Protein AF-A0A8T6UJ72-F1 (afdb_monomer_lite)

Foldseek 3Di:
DPLVQQVVQKDKPPWDFPDWDADDVRPDIDTDIDDDAQDKIKIKGAQSDADPVRHTDPGIDMDIDHHHHPPPPPPCPPDDVVVVVVVVVVVVVVCVVVVVPD

Radius of gyration: 29.43 Å; chains: 1; bounding box: 62×23×80 Å

Secondary structure (DSSP, 8-state):
--HHHHHHHEEEETSEEEEEEEETTTTEEEEEEE--TT-EEEEEE-TT-B-TT-PBPSS-EEEEEEPPP--------TTSHHHHHHHHHHHHHHHHHHTT--

Structure (mmCIF, N/CA/C/O backbone):
data_AF-A0A8T6UJ72-F1
#
_entry.id   AF-A0A8T6UJ72-F1
#
loop_
_atom_site.group_PDB
_atom_site.id
_atom_site.type_symbol
_atom_site.label_atom_id
_atom_site.label_alt_id
_atom_site.label_comp_id
_atom_site.label_asym_id
_atom_site.label_entity_id
_atom_site.label_seq_id
_atom_site.pdbx_PDB_ins_code
_atom_site.Cartn_x
_atom_site.Cartn_y
_atom_site.Cartn_z
_atom_site.occupancy
_atom_site.B_iso_or_equiv
_atom_site.auth_seq_id
_atom_site.auth_comp_id
_atom_site.auth_asym_id
_atom_site.auth_atom_id
_atom_site.pdbx_PDB_model_num
ATOM 1 N N . MET A 1 1 ? 4.587 1.978 -13.192 1.00 93.94 1 MET A N 1
ATOM 2 C CA . MET A 1 1 ? 5.633 1.467 -12.280 1.00 93.94 1 MET A CA 1
ATOM 3 C C . MET A 1 1 ? 5.920 0.001 -12.568 1.00 93.94 1 MET A C 1
ATOM 5 O O . MET A 1 1 ? 5.122 -0.606 -13.280 1.00 93.94 1 MET A O 1
ATOM 9 N N . ASP A 1 2 ? 7.031 -0.555 -12.073 1.00 97.31 2 ASP A N 1
ATOM 10 C CA . ASP A 1 2 ? 7.109 -2.007 -11.873 1.00 97.31 2 ASP A CA 1
ATOM 11 C C . ASP A 1 2 ? 6.275 -2.320 -10.628 1.00 97.31 2 ASP A C 1
ATOM 13 O O . ASP A 1 2 ? 6.619 -1.969 -9.502 1.00 97.31 2 ASP A O 1
ATOM 17 N N . THR A 1 3 ? 5.099 -2.893 -10.849 1.00 97.56 3 THR A N 1
ATOM 18 C CA . THR A 1 3 ? 4.120 -3.088 -9.783 1.00 97.56 3 THR A CA 1
ATOM 19 C C . THR A 1 3 ? 4.579 -4.129 -8.771 1.00 97.56 3 THR A C 1
ATOM 21 O O . THR A 1 3 ? 4.312 -3.982 -7.582 1.00 97.56 3 THR A O 1
ATOM 24 N N . ALA A 1 4 ? 5.289 -5.165 -9.224 1.00 97.62 4 ALA A N 1
ATOM 25 C CA . ALA A 1 4 ? 5.761 -6.234 -8.356 1.00 97.62 4 ALA A CA 1
ATOM 26 C C . ALA A 1 4 ? 6.892 -5.75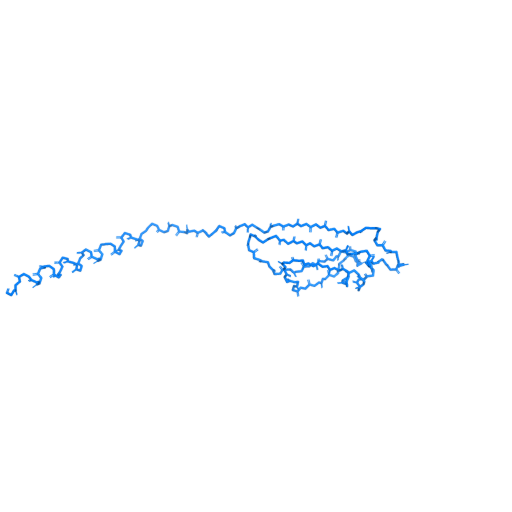0 -7.442 1.00 97.62 4 ALA A C 1
ATOM 28 O O . ALA A 1 4 ? 6.893 -6.088 -6.257 1.00 97.62 4 ALA A O 1
ATOM 29 N N . SER A 1 5 ? 7.815 -4.928 -7.958 1.00 98.06 5 SER A N 1
ATOM 30 C CA . SER A 1 5 ? 8.895 -4.379 -7.128 1.00 98.06 5 SER A CA 1
ATOM 31 C C . SER A 1 5 ? 8.354 -3.433 -6.055 1.00 98.06 5 SER A C 1
ATOM 33 O O . SER A 1 5 ? 8.713 -3.560 -4.884 1.00 98.06 5 SER A O 1
ATOM 35 N N . VAL A 1 6 ? 7.409 -2.554 -6.413 1.00 98.00 6 VAL A N 1
ATOM 36 C CA . VAL A 1 6 ? 6.761 -1.649 -5.454 1.00 98.00 6 VAL A CA 1
ATOM 37 C C . VAL A 1 6 ? 6.005 -2.435 -4.382 1.00 98.00 6 VAL A C 1
ATOM 39 O O . VAL A 1 6 ? 6.103 -2.115 -3.202 1.00 98.00 6 VAL A O 1
ATOM 42 N N . GLU A 1 7 ? 5.266 -3.481 -4.757 1.00 97.56 7 GLU A N 1
ATOM 43 C CA . GLU A 1 7 ? 4.520 -4.289 -3.788 1.00 97.56 7 GLU A CA 1
ATOM 44 C C . GLU A 1 7 ? 5.405 -5.097 -2.839 1.00 97.56 7 GLU A C 1
ATOM 46 O O . GLU A 1 7 ? 4.979 -5.340 -1.706 1.00 97.56 7 GLU A O 1
ATOM 51 N N . ALA A 1 8 ? 6.590 -5.514 -3.294 1.00 97.88 8 ALA A N 1
ATOM 52 C CA . ALA A 1 8 ? 7.589 -6.195 -2.475 1.00 97.88 8 ALA A CA 1
ATOM 53 C C . ALA A 1 8 ? 8.317 -5.231 -1.523 1.00 97.88 8 ALA A C 1
ATOM 55 O O . ALA A 1 8 ? 8.663 -5.622 -0.412 1.00 97.88 8 ALA A O 1
ATOM 56 N N . ALA A 1 9 ? 8.517 -3.979 -1.943 1.00 97.88 9 ALA A N 1
ATOM 57 C CA . ALA A 1 9 ? 9.125 -2.920 -1.137 1.00 97.88 9 ALA A CA 1
ATOM 58 C C . ALA A 1 9 ? 8.131 -2.203 -0.199 1.00 97.88 9 ALA A C 1
ATOM 60 O O . ALA A 1 9 ? 8.545 -1.361 0.599 1.00 97.88 9 ALA A O 1
ATOM 61 N N . LEU A 1 10 ? 6.830 -2.499 -0.306 1.00 98.00 10 LEU A N 1
ATOM 62 C CA . LEU A 1 10 ? 5.777 -1.906 0.515 1.00 98.00 10 LEU A CA 1
ATOM 63 C C . LEU A 1 10 ? 5.689 -2.590 1.884 1.00 98.00 10 LEU A C 1
ATOM 65 O O . LEU A 1 10 ? 5.392 -3.783 1.978 1.00 98.00 10 LEU A O 1
ATOM 69 N N . VAL A 1 11 ? 5.807 -1.790 2.938 1.00 97.56 11 VAL A N 1
ATOM 70 C CA . VAL A 1 11 ? 5.562 -2.182 4.327 1.00 97.56 11 VAL A CA 1
ATOM 71 C C . VAL A 1 11 ? 4.415 -1.342 4.884 1.00 97.56 11 VAL A C 1
ATOM 73 O O . VAL A 1 11 ? 4.384 -0.123 4.725 1.00 97.56 11 VAL A O 1
ATOM 76 N N . VAL A 1 12 ? 3.458 -2.006 5.530 1.00 97.31 12 VAL A N 1
ATOM 77 C CA . VAL A 1 12 ? 2.388 -1.359 6.296 1.00 97.31 12 VAL A CA 1
ATOM 78 C C . VAL A 1 12 ? 2.481 -1.885 7.720 1.00 97.31 12 VAL A C 1
ATOM 80 O O . VAL A 1 12 ? 2.267 -3.074 7.953 1.00 97.31 12 VAL A O 1
ATOM 83 N N . GLU A 1 13 ? 2.855 -1.014 8.649 1.00 96.06 13 GLU A N 1
ATOM 84 C CA . GLU A 1 13 ? 3.009 -1.353 10.063 1.00 96.06 13 GLU A CA 1
ATOM 85 C C . GLU A 1 13 ? 1.684 -1.190 10.803 1.00 96.06 13 GLU A C 1
ATOM 87 O O . GLU A 1 13 ? 0.860 -0.344 10.449 1.00 96.06 13 GLU A O 1
ATOM 92 N N . ASP A 1 14 ? 1.497 -2.011 11.838 1.00 92.56 14 ASP A N 1
ATOM 93 C CA . ASP A 1 14 ? 0.333 -1.971 12.722 1.00 92.56 14 ASP A CA 1
ATOM 94 C C . ASP A 1 14 ? -1.014 -2.034 11.986 1.00 92.56 14 ASP A C 1
ATOM 96 O O . ASP A 1 14 ? -2.000 -1.504 12.474 1.00 92.56 14 ASP A O 1
ATOM 100 N N . ALA A 1 15 ? -1.101 -2.687 10.824 1.00 93.56 15 ALA A N 1
ATOM 101 C CA . ALA A 1 15 ? -2.368 -2.939 10.141 1.00 93.56 15 ALA A CA 1
ATOM 102 C C . ALA A 1 15 ? -2.294 -4.172 9.231 1.00 93.56 15 ALA A C 1
ATOM 104 O O . ALA A 1 15 ? -1.213 -4.641 8.875 1.00 93.56 15 ALA A O 1
ATOM 105 N N . THR A 1 16 ? -3.454 -4.699 8.829 1.00 93.44 16 THR A N 1
ATOM 106 C CA . THR A 1 16 ? -3.532 -5.800 7.853 1.00 93.44 16 THR A CA 1
ATOM 107 C C . THR A 1 16 ? -4.003 -5.271 6.505 1.00 93.44 16 THR A C 1
ATOM 109 O O . THR A 1 16 ? -5.059 -4.650 6.403 1.00 93.44 16 THR A O 1
ATOM 112 N N . VAL A 1 17 ? -3.231 -5.528 5.446 1.00 96.56 17 VAL A N 1
ATOM 113 C CA . VAL A 1 17 ? -3.620 -5.172 4.074 1.00 96.56 17 VAL A CA 1
ATOM 114 C C . VAL A 1 17 ? -4.533 -6.261 3.513 1.00 96.56 17 VAL A C 1
ATOM 116 O O . VAL A 1 17 ? -4.071 -7.345 3.165 1.00 96.56 17 VAL A O 1
ATOM 119 N N . ALA A 1 18 ? -5.824 -5.959 3.394 1.00 96.25 18 ALA A N 1
ATOM 120 C CA . ALA A 1 18 ? -6.831 -6.862 2.846 1.00 96.25 18 ALA A C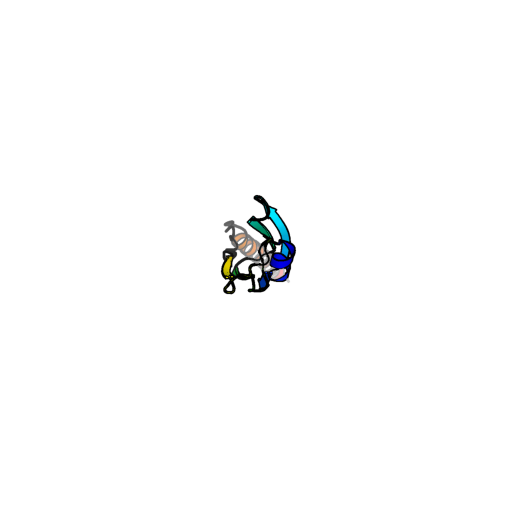A 1
ATOM 121 C C . ALA A 1 18 ? -6.720 -7.012 1.319 1.00 96.25 18 ALA A C 1
ATOM 123 O O . ALA A 1 18 ? -6.943 -8.094 0.778 1.00 96.25 18 ALA A O 1
ATOM 124 N N . SER A 1 19 ? -6.379 -5.935 0.599 1.00 96.88 19 SER A N 1
ATOM 125 C CA . SER A 1 19 ? -6.140 -6.007 -0.848 1.00 96.88 19 SER A CA 1
ATOM 126 C C . SER A 1 19 ? -5.246 -4.883 -1.374 1.00 96.88 19 SER A C 1
ATOM 128 O O . SER A 1 19 ? -5.144 -3.811 -0.775 1.00 96.88 19 SER A O 1
ATOM 130 N N . LYS A 1 20 ? -4.620 -5.145 -2.527 1.00 97.31 20 LYS A N 1
ATOM 131 C CA . LYS A 1 20 ? -3.793 -4.213 -3.301 1.00 97.31 20 LYS A CA 1
ATOM 132 C C . LYS A 1 20 ? -4.378 -4.104 -4.710 1.00 97.31 20 LYS A C 1
ATOM 134 O O . LYS A 1 20 ? -4.750 -5.115 -5.305 1.00 97.31 20 LYS A O 1
ATOM 139 N N . THR A 1 21 ? -4.524 -2.896 -5.248 1.00 97.81 21 THR A N 1
ATOM 140 C CA . THR A 1 21 ? -5.065 -2.694 -6.602 1.00 97.81 21 THR A CA 1
ATOM 141 C C . THR A 1 21 ? -4.370 -1.542 -7.305 1.00 97.81 21 THR A C 1
ATOM 143 O O . THR A 1 21 ? -4.430 -0.400 -6.850 1.00 97.81 21 THR A O 1
ATOM 146 N N . TRP A 1 22 ? -3.783 -1.830 -8.462 1.00 96.94 22 TRP A N 1
ATOM 147 C CA . TRP A 1 22 ? -3.200 -0.821 -9.338 1.00 96.94 22 TRP A CA 1
ATOM 148 C C . TRP A 1 22 ? -4.254 -0.137 -10.206 1.00 96.94 22 TRP A C 1
ATOM 150 O O . TRP A 1 22 ? -5.217 -0.755 -10.664 1.00 96.94 22 TRP A O 1
ATOM 160 N N . ARG A 1 23 ? -4.087 1.172 -10.403 1.00 96.06 23 ARG A N 1
ATOM 161 C CA . ARG A 1 23 ? -4.971 2.046 -11.182 1.00 96.06 23 ARG A CA 1
ATOM 162 C C . ARG A 1 23 ? -4.141 3.042 -11.989 1.00 96.06 23 ARG A C 1
ATOM 164 O O . ARG A 1 23 ? -2.964 3.256 -11.696 1.00 96.06 23 ARG A O 1
ATOM 171 N N . LEU A 1 24 ? -4.796 3.681 -12.963 1.00 93.94 24 LEU A N 1
ATOM 172 C CA . LEU A 1 24 ? -4.215 4.736 -13.801 1.00 93.94 24 LEU A CA 1
ATOM 173 C C . LEU A 1 24 ? -2.886 4.289 -14.431 1.00 93.94 24 LEU A C 1
ATOM 175 O O . LEU A 1 24 ? -1.845 4.884 -14.176 1.00 93.94 24 LEU A O 1
ATOM 179 N N . ASP A 1 25 ? -2.920 3.199 -15.198 1.00 94.69 25 ASP A N 1
ATOM 180 C CA . ASP A 1 25 ? -1.750 2.658 -15.906 1.00 94.69 25 ASP A CA 1
ATOM 181 C C . ASP A 1 25 ? -0.545 2.374 -14.988 1.00 94.69 25 ASP A C 1
ATOM 183 O O . ASP A 1 25 ? 0.600 2.729 -15.277 1.00 94.69 25 ASP A O 1
ATOM 187 N N . ASP A 1 26 ? -0.811 1.711 -13.860 1.00 95.25 26 ASP A N 1
ATOM 188 C CA . ASP A 1 26 ? 0.191 1.306 -12.867 1.00 95.25 26 ASP A CA 1
ATOM 189 C C . ASP A 1 26 ? 0.934 2.484 -12.217 1.00 95.25 26 ASP A C 1
ATOM 191 O O . ASP A 1 26 ? 2.126 2.387 -11.901 1.00 95.25 26 ASP A O 1
ATOM 195 N N . THR A 1 27 ? 0.258 3.623 -12.056 1.00 94.62 27 THR A N 1
ATOM 196 C CA . THR A 1 27 ? 0.821 4.808 -11.383 1.00 94.62 27 THR A CA 1
ATOM 197 C C . THR A 1 27 ? 0.231 5.047 -9.999 1.00 94.62 27 THR A C 1
ATOM 199 O O . THR A 1 27 ? 0.856 5.725 -9.188 1.00 94.62 27 THR A O 1
ATOM 202 N N . VAL A 1 28 ? -0.931 4.460 -9.696 1.00 96.06 28 VAL A N 1
ATOM 203 C CA . VAL A 1 28 ? -1.582 4.574 -8.387 1.00 96.06 28 VAL A CA 1
ATOM 204 C C . VAL A 1 28 ? -1.825 3.193 -7.798 1.00 96.06 28 VAL A C 1
ATOM 206 O O . VAL A 1 28 ? -2.551 2.388 -8.381 1.00 96.06 28 VAL A O 1
ATOM 209 N N . LEU A 1 29 ? -1.266 2.948 -6.614 1.00 96.44 29 LEU A N 1
ATOM 210 C CA . LEU A 1 29 ? -1.545 1.771 -5.799 1.00 96.44 29 LEU A CA 1
ATOM 211 C C . LEU A 1 29 ? -2.602 2.116 -4.744 1.00 96.44 29 LEU A C 1
ATOM 213 O O . LEU A 1 29 ? -2.358 2.914 -3.843 1.00 96.44 29 LEU A O 1
ATOM 217 N N . ALA A 1 30 ? -3.785 1.517 -4.861 1.00 96.69 30 ALA A N 1
ATOM 218 C CA . ALA A 1 30 ? -4.840 1.602 -3.860 1.00 96.69 30 ALA A CA 1
ATOM 219 C C . ALA A 1 30 ? -4.751 0.408 -2.898 1.00 96.69 30 ALA A C 1
ATOM 221 O O . ALA A 1 30 ? -4.688 -0.741 -3.340 1.00 96.69 30 ALA A O 1
ATOM 222 N N . LEU A 1 31 ? -4.780 0.685 -1.593 1.00 96.56 31 LEU A N 1
ATOM 223 C CA . LEU A 1 31 ? -4.749 -0.318 -0.529 1.00 96.56 31 LEU A CA 1
ATOM 224 C C . LEU A 1 31 ? -6.111 -0.369 0.169 1.00 96.56 31 LEU A C 1
ATOM 226 O O . LEU A 1 31 ? -6.657 0.673 0.531 1.00 96.56 31 LEU A O 1
ATOM 230 N N . ALA A 1 32 ? -6.640 -1.572 0.379 1.00 95.81 32 ALA A N 1
ATOM 231 C CA . ALA A 1 32 ? -7.686 -1.801 1.371 1.00 95.81 32 ALA A CA 1
ATOM 232 C C . ALA A 1 32 ? -7.012 -2.319 2.641 1.00 95.81 32 ALA A C 1
ATOM 234 O O . ALA A 1 32 ? -6.304 -3.325 2.585 1.00 95.81 32 ALA A O 1
ATOM 235 N N . ILE A 1 33 ? -7.200 -1.614 3.751 1.00 94.56 33 ILE A N 1
ATOM 236 C CA . ILE A 1 33 ? -6.528 -1.887 5.020 1.00 94.56 33 ILE A CA 1
ATOM 237 C C . ILE A 1 33 ? -7.601 -2.053 6.091 1.00 94.56 33 ILE A C 1
ATOM 239 O O . ILE A 1 33 ? -8.449 -1.174 6.245 1.00 94.56 33 ILE A O 1
ATOM 243 N N . ASP A 1 34 ? -7.541 -3.162 6.821 1.00 92.38 34 ASP A N 1
ATOM 244 C CA . ASP A 1 34 ? -8.352 -3.367 8.016 1.00 92.38 34 ASP A CA 1
ATOM 245 C C . ASP A 1 34 ? -7.694 -2.623 9.178 1.00 92.38 34 ASP A C 1
ATOM 247 O O . ASP A 1 34 ? -6.517 -2.839 9.486 1.00 92.38 34 ASP A O 1
ATOM 251 N N . MET A 1 35 ? -8.451 -1.722 9.797 1.00 89.50 35 MET A N 1
ATOM 252 C CA . MET A 1 35 ? -7.961 -0.799 10.814 1.00 89.50 35 MET A CA 1
ATOM 253 C C . MET A 1 35 ? -8.986 -0.636 11.934 1.00 89.50 35 MET A C 1
ATOM 255 O O . MET A 1 35 ? -10.192 -0.632 11.686 1.00 89.50 35 MET A O 1
ATOM 259 N N . THR A 1 36 ? -8.498 -0.515 13.164 1.00 90.38 36 THR A N 1
ATOM 260 C CA . THR A 1 36 ? -9.304 -0.208 14.347 1.00 90.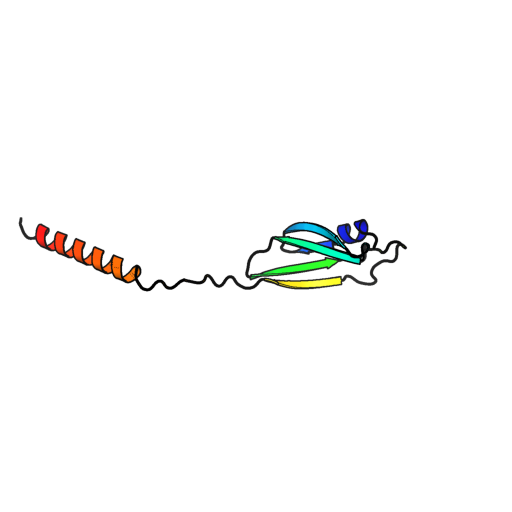38 36 THR A CA 1
ATOM 261 C C . THR A 1 36 ? -9.197 1.267 14.684 1.00 90.38 36 THR A C 1
ATOM 263 O O . THR A 1 36 ? -8.257 1.943 14.273 1.00 90.38 36 THR A O 1
ATOM 266 N N . ASP A 1 37 ? -10.137 1.768 15.466 1.00 90.56 37 ASP A N 1
ATOM 267 C CA . ASP A 1 37 ? -10.132 3.149 15.936 1.00 90.56 37 ASP A CA 1
ATOM 268 C C . ASP A 1 37 ? -8.944 3.442 16.873 1.00 90.56 37 ASP A C 1
ATOM 270 O O . ASP A 1 37 ? -8.454 2.560 17.581 1.00 90.56 37 ASP A O 1
ATOM 274 N N . GLY A 1 38 ? -8.462 4.690 16.857 1.00 90.31 38 GLY A N 1
ATOM 275 C CA . GLY A 1 38 ? -7.302 5.149 17.635 1.00 90.31 38 GLY A CA 1
ATOM 276 C C . GLY A 1 38 ? -5.950 4.545 17.221 1.00 90.31 38 GLY A C 1
ATOM 277 O O . GLY A 1 38 ? -4.960 4.691 17.938 1.00 90.31 38 GLY A O 1
ATOM 278 N N . GLN A 1 39 ? -5.879 3.861 16.080 1.00 91.94 39 GLN A N 1
ATOM 279 C CA . GLN A 1 39 ? -4.693 3.159 15.599 1.00 91.94 39 GLN A CA 1
ATOM 280 C C . GLN A 1 39 ? -3.822 4.079 14.742 1.00 91.94 39 GLN A C 1
ATOM 282 O O . GLN A 1 39 ? -4.299 4.691 13.783 1.00 91.94 39 GLN A O 1
ATOM 287 N N . ARG A 1 40 ? -2.525 4.157 15.062 1.00 93.94 40 ARG A N 1
ATOM 288 C CA . ARG A 1 40 ? -1.520 4.746 14.169 1.00 93.94 40 ARG A CA 1
ATOM 289 C C . ARG A 1 40 ? -1.092 3.698 13.152 1.00 93.94 40 ARG A C 1
ATOM 291 O O . ARG A 1 40 ? -0.736 2.596 13.540 1.00 93.94 40 ARG A O 1
ATOM 298 N N . ILE A 1 41 ? -1.079 4.079 11.882 1.00 95.56 41 ILE A N 1
ATOM 299 C CA . ILE A 1 41 ? -0.649 3.228 10.775 1.00 95.56 41 ILE A CA 1
ATOM 300 C C . ILE A 1 41 ? 0.465 3.955 10.035 1.00 95.56 41 ILE A C 1
ATOM 302 O O . ILE A 1 41 ? 0.284 5.109 9.634 1.00 95.56 41 ILE A O 1
ATOM 306 N N . THR A 1 42 ? 1.595 3.277 9.850 1.00 96.75 42 THR A N 1
ATOM 307 C CA . THR A 1 42 ? 2.735 3.765 9.065 1.00 96.75 42 THR A CA 1
ATOM 308 C C . THR A 1 42 ? 2.803 2.987 7.760 1.00 96.75 42 THR A C 1
ATOM 310 O O . THR A 1 42 ? 2.740 1.758 7.752 1.00 96.75 42 THR A O 1
ATOM 313 N N . VAL A 1 43 ? 2.924 3.704 6.647 1.00 97.50 43 VAL A N 1
ATOM 314 C CA . VAL A 1 43 ? 3.076 3.130 5.312 1.00 97.50 43 VAL A CA 1
ATOM 315 C C . VAL A 1 43 ? 4.417 3.569 4.760 1.00 97.50 43 VAL A C 1
ATOM 317 O O . VAL A 1 43 ? 4.697 4.766 4.686 1.00 97.50 43 VAL A O 1
ATOM 320 N N . THR A 1 44 ? 5.209 2.596 4.332 1.00 98.38 44 THR A N 1
ATOM 321 C CA . THR A 1 44 ? 6.568 2.803 3.848 1.00 98.38 44 THR A CA 1
ATOM 322 C C . THR A 1 44 ? 6.773 2.084 2.522 1.00 98.38 44 THR A C 1
ATOM 324 O O . THR A 1 44 ? 6.406 0.920 2.374 1.00 98.38 44 THR A O 1
ATOM 327 N N . VAL A 1 45 ? 7.380 2.768 1.554 1.00 98.12 45 VAL A N 1
ATOM 328 C CA . VAL A 1 45 ? 7.859 2.185 0.297 1.00 98.12 45 VAL A CA 1
ATOM 329 C C . VAL A 1 45 ? 9.373 2.346 0.246 1.00 98.12 45 VAL A C 1
ATOM 331 O O . VAL A 1 45 ? 9.883 3.464 0.143 1.00 98.12 45 VAL A O 1
ATOM 334 N N . GLY A 1 46 ? 10.080 1.220 0.337 1.00 98.25 46 GLY A N 1
ATOM 335 C CA . GLY A 1 46 ? 11.541 1.184 0.352 1.00 98.25 46 GLY A CA 1
ATOM 336 C C . GLY A 1 46 ? 12.189 1.502 -1.000 1.00 98.25 46 GLY A C 1
ATOM 337 O O . GLY A 1 46 ? 11.553 1.462 -2.055 1.00 98.25 46 GLY A O 1
ATOM 338 N N . THR A 1 47 ? 13.499 1.751 -0.974 1.00 98.19 47 THR A N 1
ATOM 339 C CA . THR A 1 47 ? 14.322 2.103 -2.152 1.00 98.19 47 THR A CA 1
ATOM 340 C C . THR A 1 47 ? 14.447 0.989 -3.196 1.00 98.19 47 THR A C 1
ATOM 342 O O . THR A 1 47 ? 14.859 1.238 -4.326 1.00 98.19 47 THR A O 1
ATOM 345 N N . GLU A 1 48 ? 14.073 -0.243 -2.849 1.00 97.75 48 GLU A N 1
ATOM 346 C CA . GLU A 1 48 ? 14.019 -1.373 -3.787 1.00 97.75 48 GLU A CA 1
ATOM 347 C C . GLU A 1 48 ? 12.844 -1.276 -4.777 1.00 97.75 48 GLU A C 1
ATOM 349 O O . GLU A 1 48 ? 12.793 -2.026 -5.750 1.00 97.75 48 GLU A O 1
ATOM 354 N N . ALA A 1 49 ? 11.904 -0.349 -4.560 1.00 97.69 49 ALA A N 1
ATOM 355 C CA . ALA A 1 49 ? 10.851 -0.047 -5.519 1.00 97.69 49 ALA A CA 1
ATOM 356 C C . ALA A 1 49 ? 11.426 0.589 -6.793 1.00 97.69 49 ALA A C 1
ATOM 358 O O . ALA A 1 49 ? 12.235 1.520 -6.729 1.00 97.69 49 ALA A O 1
ATOM 359 N N . THR A 1 50 ? 10.951 0.126 -7.951 1.00 97.88 50 THR A N 1
ATOM 360 C CA . THR A 1 50 ? 11.442 0.554 -9.266 1.00 97.88 50 THR A CA 1
ATOM 361 C C . THR A 1 50 ? 10.331 0.937 -10.244 1.00 97.88 50 THR A C 1
ATOM 363 O O . THR A 1 50 ? 9.177 0.505 -10.154 1.00 97.88 50 THR A O 1
ATOM 366 N N . ASP A 1 51 ? 10.681 1.758 -11.234 1.00 96.81 51 ASP A N 1
ATOM 367 C CA . ASP A 1 51 ? 9.853 1.946 -12.424 1.00 96.81 51 ASP A CA 1
ATOM 368 C C . ASP A 1 51 ? 10.099 0.851 -13.485 1.00 96.81 51 ASP A C 1
ATOM 370 O O . ASP A 1 51 ? 10.960 -0.018 -13.344 1.00 96.81 51 ASP A O 1
ATOM 374 N N . LYS A 1 52 ? 9.349 0.900 -14.597 1.00 96.00 52 LYS A N 1
ATOM 375 C CA . LYS A 1 52 ? 9.472 -0.077 -15.701 1.00 96.00 52 LYS A CA 1
ATOM 376 C C . LYS A 1 52 ? 10.831 -0.011 -16.424 1.00 96.00 52 LYS A C 1
ATOM 378 O O . LYS A 1 52 ? 11.134 -0.908 -17.205 1.00 96.00 52 LYS A O 1
ATOM 383 N N . ALA A 1 53 ? 11.617 1.044 -16.206 1.00 97.44 53 ALA A N 1
ATOM 384 C CA . ALA A 1 53 ? 12.963 1.208 -16.746 1.00 97.44 53 ALA A CA 1
ATOM 385 C C . ALA A 1 53 ? 14.057 0.785 -15.744 1.00 97.44 53 ALA A C 1
ATOM 387 O O . ALA A 1 53 ? 15.236 0.836 -16.089 1.00 97.44 53 ALA A O 1
ATOM 388 N N . GLY A 1 54 ? 13.684 0.339 -14.538 1.00 97.44 54 GLY A N 1
ATOM 389 C CA . GLY A 1 54 ? 14.614 -0.085 -13.492 1.00 97.44 54 GLY A CA 1
ATOM 390 C C . GLY A 1 54 ? 15.185 1.065 -12.661 1.00 97.44 54 GLY A C 1
ATOM 391 O O . GLY A 1 54 ? 16.152 0.857 -11.931 1.00 97.44 54 GLY A O 1
ATOM 392 N N . ASN A 1 55 ? 14.623 2.274 -12.753 1.00 98.06 55 ASN A N 1
ATOM 393 C CA . ASN A 1 55 ? 15.041 3.372 -11.886 1.00 98.06 55 ASN A CA 1
ATOM 394 C C . ASN A 1 55 ? 14.484 3.153 -10.478 1.00 98.06 55 ASN A C 1
ATOM 396 O O . ASN A 1 55 ? 13.278 2.958 -10.323 1.00 98.06 55 ASN A O 1
ATOM 400 N N . HIS A 1 56 ? 15.354 3.214 -9.473 1.00 98.12 56 HIS A N 1
ATOM 401 C CA . HIS A 1 56 ? 14.997 3.093 -8.060 1.00 98.12 56 HIS A CA 1
ATOM 402 C C . HIS A 1 56 ? 14.445 4.402 -7.491 1.00 98.12 56 HIS A C 1
ATOM 404 O O . HIS A 1 56 ? 14.775 5.492 -7.973 1.00 98.12 56 HIS A O 1
ATOM 410 N N . LEU A 1 57 ? 13.664 4.304 -6.411 1.00 95.62 57 LEU A N 1
ATOM 411 C CA . LEU A 1 57 ? 13.416 5.461 -5.555 1.00 95.62 57 LEU A CA 1
ATOM 412 C C . LEU A 1 57 ? 14.745 5.957 -4.949 1.00 95.62 57 LEU A C 1
ATOM 414 O O . LEU A 1 57 ? 15.520 5.147 -4.438 1.00 95.62 57 LEU A O 1
ATOM 418 N N . PRO A 1 58 ? 15.023 7.274 -4.981 1.00 96.88 58 PRO A N 1
ATOM 419 C CA . PRO A 1 58 ? 16.274 7.821 -4.454 1.00 96.88 58 PRO A CA 1
ATOM 420 C C . PRO A 1 58 ? 16.358 7.745 -2.923 1.00 96.88 58 PRO A C 1
ATOM 422 O O . PRO A 1 58 ? 17.453 7.700 -2.368 1.00 96.88 58 PRO A O 1
ATOM 425 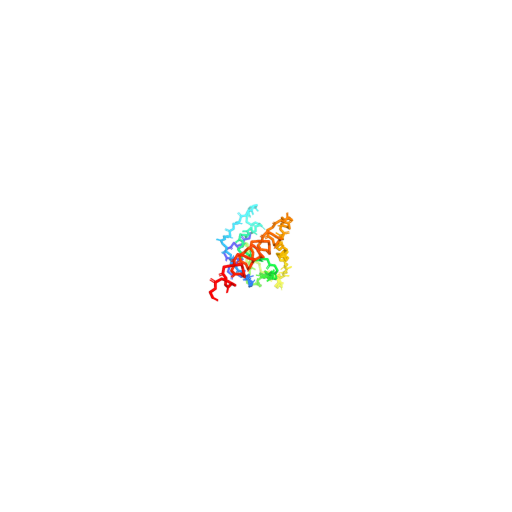N N . GLU A 1 59 ? 15.208 7.738 -2.253 1.00 97.50 59 GLU A N 1
ATOM 426 C CA . GLU A 1 59 ? 15.057 7.623 -0.807 1.00 97.50 59 GLU A CA 1
ATOM 427 C C . GLU A 1 59 ? 13.750 6.894 -0.478 1.00 97.50 59 GLU A C 1
ATOM 429 O O . GLU A 1 59 ? 12.856 6.783 -1.321 1.00 97.50 59 GLU A O 1
ATOM 434 N N . GLU A 1 60 ? 13.648 6.377 0.743 1.00 97.88 60 GLU A N 1
ATOM 435 C CA . GLU A 1 60 ? 12.422 5.756 1.235 1.00 97.88 60 GLU A CA 1
ATOM 436 C C . GLU A 1 60 ? 11.291 6.788 1.326 1.00 97.88 60 GLU A C 1
ATOM 438 O O . GLU A 1 60 ? 11.475 7.895 1.835 1.00 97.88 60 GLU A O 1
ATOM 443 N N . PHE A 1 61 ? 10.098 6.408 0.868 1.00 97.25 61 PHE A N 1
ATOM 444 C CA . PHE A 1 61 ? 8.900 7.218 1.047 1.00 97.25 61 PHE A CA 1
ATOM 445 C C . PHE A 1 61 ? 8.068 6.652 2.194 1.00 97.25 61 PHE A C 1
ATOM 447 O O . PHE A 1 61 ? 7.564 5.533 2.095 1.00 97.25 61 PHE A O 1
ATOM 454 N N . SER A 1 62 ? 7.895 7.427 3.264 1.00 97.50 62 SER A N 1
ATOM 455 C CA . SER A 1 62 ? 7.122 7.016 4.435 1.00 97.50 62 SER A CA 1
ATOM 456 C C . SER A 1 62 ? 6.148 8.103 4.879 1.00 97.50 62 SER A C 1
ATOM 458 O O . SER A 1 62 ? 6.471 9.294 4.888 1.00 97.50 62 SER A O 1
ATOM 460 N N . PHE A 1 63 ? 4.941 7.692 5.257 1.00 96.50 63 PHE A N 1
ATOM 461 C CA . PHE A 1 63 ? 3.948 8.552 5.891 1.00 96.50 63 PHE A CA 1
ATOM 462 C C . PHE A 1 63 ? 3.149 7.763 6.924 1.00 96.50 63 PHE A C 1
ATOM 464 O O . PHE A 1 63 ? 3.066 6.538 6.868 1.00 96.50 63 PHE A O 1
ATOM 471 N N . TYR A 1 64 ? 2.517 8.470 7.858 1.00 95.94 64 TYR A N 1
ATOM 472 C CA . TYR A 1 64 ? 1.620 7.853 8.826 1.00 95.94 64 TYR A CA 1
ATOM 473 C C . TYR A 1 64 ? 0.302 8.614 8.934 1.00 95.94 64 TYR A C 1
ATOM 475 O O . TYR A 1 64 ? 0.224 9.810 8.643 1.00 95.94 64 TYR A O 1
ATOM 483 N N . PHE A 1 65 ? -0.732 7.915 9.391 1.00 93.94 65 PHE A N 1
ATOM 484 C CA . PHE A 1 65 ? -2.012 8.500 9.775 1.00 93.94 65 PHE A CA 1
ATOM 485 C C . PHE A 1 65 ? -2.543 7.815 11.036 1.00 93.94 65 PHE A C 1
ATOM 487 O O . PHE A 1 65 ? -2.027 6.780 11.458 1.00 93.94 65 PHE A O 1
ATOM 494 N N . VAL A 1 66 ? -3.540 8.426 11.674 1.00 93.06 66 VAL A N 1
ATOM 495 C CA . VAL A 1 66 ? -4.193 7.886 12.871 1.00 93.06 66 VAL A CA 1
ATOM 496 C C . VAL A 1 66 ? -5.689 7.812 12.600 1.00 93.06 66 VAL A C 1
ATOM 498 O O . VAL A 1 66 ? -6.273 8.790 12.127 1.00 93.06 66 VAL A O 1
ATOM 501 N N . THR A 1 67 ? -6.303 6.659 12.851 1.00 92.12 67 THR A N 1
ATOM 502 C CA . THR A 1 67 ? -7.762 6.521 12.783 1.00 92.12 67 THR A CA 1
ATOM 503 C C . THR A 1 67 ? -8.406 7.275 13.944 1.00 92.12 67 THR A C 1
ATOM 505 O O . THR A 1 67 ? -7.824 7.415 15.020 1.00 92.12 67 THR A O 1
ATOM 508 N N . LYS A 1 68 ? -9.611 7.809 13.726 1.00 86.56 68 LYS A N 1
ATOM 509 C CA . LYS A 1 68 ? -10.375 8.507 14.770 1.00 86.56 68 LYS A CA 1
ATOM 510 C C . LYS A 1 68 ? -10.479 7.617 16.024 1.00 86.56 68 LYS A C 1
ATOM 512 O O . LYS A 1 68 ? -10.638 6.409 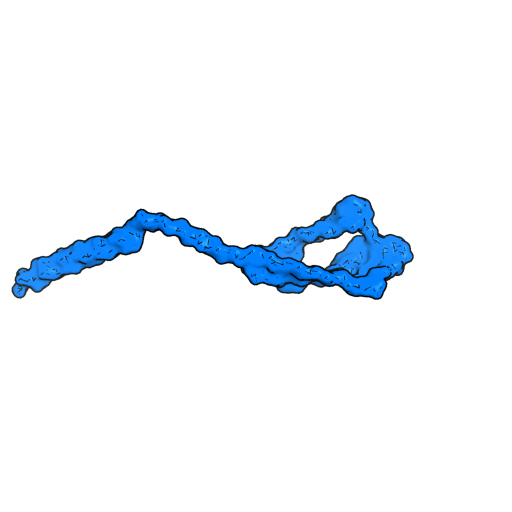15.898 1.00 86.56 68 LYS A O 1
ATOM 517 N N . GLU A 1 69 ? -10.416 8.212 17.215 1.00 72.50 69 GLU A N 1
ATOM 518 C CA . GLU A 1 69 ? -10.786 7.513 18.451 1.00 72.50 69 GLU A CA 1
ATOM 519 C C . GLU A 1 69 ? -12.268 7.115 18.408 1.00 72.50 69 GLU A C 1
ATOM 521 O O . GLU A 1 69 ? -13.131 7.922 18.040 1.00 72.50 69 GLU A O 1
ATOM 526 N N . PHE A 1 70 ? -12.565 5.872 18.793 1.00 61.56 70 PHE A N 1
ATOM 527 C CA . PHE A 1 70 ? -13.936 5.406 18.941 1.00 61.56 70 PHE A CA 1
ATOM 528 C C . PHE A 1 70 ? -14.557 6.154 20.118 1.00 61.56 70 PHE A C 1
ATOM 530 O O . PHE A 1 70 ? -14.382 5.781 21.276 1.00 61.56 70 PHE A O 1
ATOM 537 N N . GLU A 1 71 ? -15.274 7.235 19.834 1.00 66.19 71 GLU A N 1
ATOM 538 C CA . GLU A 1 71 ? -16.251 7.752 20.780 1.00 66.19 71 GLU A CA 1
ATOM 539 C C . GLU A 1 71 ? -17.416 6.767 20.760 1.00 66.19 71 GLU A C 1
ATOM 541 O O . GLU A 1 71 ? -18.257 6.811 19.857 1.00 66.19 71 GLU A O 1
ATOM 546 N N . GLU A 1 72 ? -17.434 5.841 21.722 1.00 56.75 72 GLU A N 1
ATOM 547 C CA . GLU A 1 72 ? -18.634 5.068 22.008 1.00 56.75 72 GLU A CA 1
ATOM 548 C C . GLU A 1 72 ? -19.730 6.084 22.312 1.00 56.75 72 GLU A C 1
ATOM 550 O O . GLU A 1 72 ? -19.711 6.760 23.341 1.00 56.75 72 GLU A O 1
ATOM 555 N N . GLN A 1 73 ? -20.647 6.261 21.365 1.00 49.88 73 GLN A N 1
ATOM 556 C CA . GLN A 1 73 ? -21.807 7.098 21.576 1.00 49.88 73 GLN A CA 1
ATOM 557 C C . GLN A 1 73 ? -22.647 6.356 22.615 1.00 49.88 73 GLN A C 1
ATOM 559 O O . GLN A 1 73 ? -23.398 5.441 22.275 1.00 49.88 73 GLN A O 1
ATOM 564 N N . THR A 1 74 ? -22.476 6.697 23.896 1.00 56.00 74 THR A N 1
ATOM 565 C CA . THR A 1 74 ? -23.463 6.349 24.907 1.00 56.00 74 THR A CA 1
ATOM 566 C C . THR A 1 74 ? -24.714 7.091 24.482 1.00 56.00 74 THR A C 1
ATOM 568 O O . THR A 1 74 ? -24.861 8.294 24.680 1.00 56.00 74 THR A O 1
ATOM 571 N N . ASP A 1 75 ? -25.589 6.390 23.768 1.00 55.84 75 ASP A N 1
ATOM 572 C CA . ASP A 1 75 ? -26.938 6.857 23.525 1.00 55.84 75 ASP A CA 1
ATOM 573 C C . ASP A 1 75 ? -27.579 6.850 24.914 1.00 55.84 75 ASP A C 1
ATOM 575 O O . ASP A 1 75 ? -28.056 5.821 25.402 1.00 55.84 75 ASP A O 1
ATOM 579 N N . GLU A 1 76 ? -27.415 7.970 25.626 1.00 58.41 76 GLU A N 1
ATOM 580 C CA . GLU A 1 76 ? -27.979 8.257 26.936 1.00 58.41 76 GLU A CA 1
ATOM 581 C C . GLU A 1 76 ? -29.500 8.175 26.780 1.00 58.41 76 GLU A C 1
ATOM 583 O O . GLU A 1 76 ? -30.190 9.188 26.699 1.00 58.41 76 GLU A O 1
ATOM 588 N N . THR A 1 77 ? -30.054 6.965 26.698 1.00 57.97 77 THR A N 1
ATOM 589 C CA . THR A 1 77 ? -31.487 6.759 26.816 1.00 57.97 77 THR A CA 1
ATOM 590 C C . THR A 1 77 ? -31.809 7.152 28.253 1.00 57.97 77 THR A C 1
ATOM 592 O O . THR A 1 77 ? -31.436 6.418 29.180 1.00 57.97 77 THR A O 1
ATOM 595 N N . PRO A 1 78 ? -32.488 8.283 28.510 1.00 54.81 78 PRO A N 1
ATOM 596 C CA . PRO A 1 78 ? -32.853 8.627 29.868 1.00 54.81 78 PRO A CA 1
ATOM 597 C C . PRO A 1 78 ? -33.958 7.64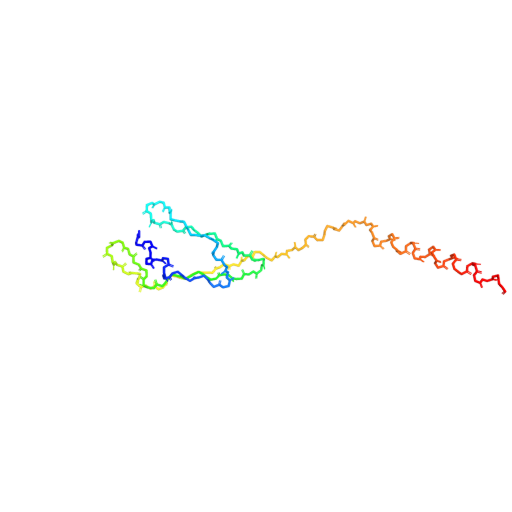1 30.261 1.00 54.81 78 PRO A C 1
ATOM 599 O O . PRO A 1 78 ? -35.090 7.783 29.807 1.00 54.81 78 PRO A O 1
ATOM 602 N N . GLY A 1 79 ? -33.666 6.608 31.063 1.00 53.22 79 GLY A N 1
ATOM 603 C CA . GLY A 1 79 ? -34.769 5.822 31.634 1.00 53.22 79 GLY A CA 1
ATOM 604 C C . GLY A 1 79 ? -34.543 4.427 32.208 1.00 53.22 79 GLY A C 1
ATOM 605 O O . GLY A 1 79 ? -35.459 3.941 32.874 1.00 53.22 79 GLY A O 1
ATOM 606 N N . MET A 1 80 ? -33.399 3.755 32.032 1.00 54.38 80 MET A N 1
ATOM 607 C CA . MET A 1 80 ? -33.264 2.388 32.588 1.00 54.38 80 MET A CA 1
ATOM 608 C C . MET A 1 80 ? -32.542 2.307 33.939 1.00 54.38 80 MET A C 1
ATOM 610 O O . MET A 1 80 ? -32.876 1.438 34.745 1.00 54.38 80 MET A O 1
ATOM 614 N N . ALA A 1 81 ? -31.655 3.252 34.266 1.00 48.31 81 ALA A N 1
ATOM 615 C CA . ALA A 1 81 ? -31.013 3.288 35.586 1.00 48.31 81 ALA A CA 1
ATOM 616 C C . ALA A 1 81 ? -31.995 3.674 36.714 1.00 48.31 81 ALA A C 1
ATOM 618 O O . ALA A 1 81 ? -31.949 3.108 37.806 1.00 48.31 81 ALA A O 1
ATOM 619 N N . ALA A 1 82 ? -32.948 4.574 36.442 1.00 48.31 82 ALA A N 1
ATOM 620 C CA . ALA A 1 82 ? -33.970 4.960 37.420 1.00 48.31 82 ALA A CA 1
ATOM 621 C C . ALA A 1 82 ? -35.022 3.854 37.663 1.00 48.31 82 ALA A C 1
ATOM 623 O O . ALA A 1 82 ? -35.562 3.745 38.765 1.00 48.31 82 ALA A O 1
ATOM 624 N N . SER A 1 83 ? -35.286 2.999 36.667 1.00 48.56 83 SER A N 1
ATOM 625 C CA . SER A 1 83 ? -36.321 1.956 36.751 1.00 48.56 83 SER A CA 1
ATOM 626 C C . SER A 1 83 ? -35.896 0.743 37.590 1.00 48.56 83 SER A C 1
ATOM 628 O O . SER A 1 83 ? -36.720 0.179 38.310 1.00 48.56 83 SER A O 1
ATOM 630 N N . LEU A 1 84 ? -34.610 0.370 37.588 1.00 50.38 84 LEU A N 1
ATOM 631 C CA . LEU A 1 84 ? -34.095 -0.712 38.445 1.00 50.38 84 LEU A CA 1
ATOM 632 C C . LEU A 1 84 ? -34.095 -0.334 39.934 1.00 50.38 84 LEU A C 1
ATOM 634 O O . LEU A 1 84 ? -34.391 -1.178 40.784 1.00 50.38 84 LEU A O 1
ATOM 638 N N . LEU A 1 85 ? -33.843 0.940 40.255 1.00 48.59 85 LEU A N 1
ATOM 639 C CA . LEU A 1 85 ? -33.853 1.429 41.637 1.00 48.59 85 LEU A CA 1
ATOM 640 C C . LEU A 1 85 ? -35.264 1.373 42.260 1.00 48.59 85 LEU A C 1
ATOM 642 O O . LEU A 1 85 ? -35.416 1.072 43.444 1.00 48.59 85 LEU A O 1
ATOM 646 N N . LEU A 1 86 ? -36.307 1.598 41.451 1.00 50.53 86 LEU A N 1
ATOM 647 C CA . LEU A 1 86 ? -37.710 1.546 41.880 1.00 50.53 86 LEU A CA 1
ATOM 648 C C . LEU A 1 86 ? -38.208 0.103 42.086 1.00 50.53 86 LEU A C 1
ATOM 650 O O . LEU A 1 86 ? -38.920 -0.168 43.056 1.00 50.53 86 LEU A O 1
ATOM 654 N N . VAL A 1 87 ? -37.778 -0.845 41.243 1.00 51.47 87 VAL A N 1
ATOM 655 C CA . VAL A 1 87 ? -38.080 -2.281 41.422 1.00 51.47 87 VAL A CA 1
ATOM 656 C C . VAL A 1 87 ? -37.402 -2.836 42.683 1.00 51.47 87 VAL A C 1
ATOM 658 O O . VAL A 1 87 ? -38.037 -3.567 43.446 1.00 51.47 87 VAL A O 1
ATOM 661 N N . ALA A 1 88 ? -36.157 -2.437 42.969 1.00 54.47 88 ALA A N 1
ATOM 662 C CA . ALA A 1 88 ? -35.454 -2.854 44.185 1.00 54.47 88 ALA A CA 1
ATOM 663 C C . ALA A 1 88 ? -36.140 -2.344 45.471 1.00 54.47 88 ALA A C 1
ATOM 665 O O . ALA A 1 88 ? -36.254 -3.086 46.451 1.00 54.47 88 ALA A O 1
ATOM 666 N N . LEU A 1 89 ? -36.666 -1.113 45.458 1.00 56.84 89 LEU A N 1
ATOM 667 C CA . LEU A 1 89 ? -37.408 -0.548 46.592 1.00 56.84 89 LEU A CA 1
ATOM 668 C C . LEU A 1 89 ? -38.757 -1.249 46.834 1.00 56.84 89 LEU A C 1
ATOM 670 O O . LEU A 1 89 ? -39.124 -1.472 47.990 1.00 56.84 89 LEU A O 1
ATOM 674 N N . PHE A 1 90 ? -39.468 -1.670 45.782 1.00 53.81 90 PHE A N 1
ATOM 675 C CA . PHE A 1 90 ? -40.718 -2.429 45.929 1.00 53.81 90 PHE A CA 1
ATOM 676 C C . PHE A 1 90 ? -40.499 -3.836 46.506 1.00 53.81 90 PHE A C 1
ATOM 678 O O . PHE A 1 90 ? -41.266 -4.272 47.368 1.00 53.81 90 PHE A O 1
ATOM 685 N N . VAL A 1 91 ? -39.432 -4.533 46.096 1.00 58.38 91 VAL A N 1
ATOM 686 C CA . VAL A 1 91 ? -39.087 -5.862 46.636 1.00 58.38 91 VAL A CA 1
ATOM 687 C C . VAL A 1 91 ? -38.665 -5.769 48.109 1.00 58.38 91 VAL A C 1
ATOM 689 O O . VAL A 1 91 ? -39.093 -6.590 48.923 1.00 58.38 91 VAL A O 1
ATOM 692 N N . ALA A 1 92 ? -37.911 -4.734 48.493 1.00 58.09 92 ALA A N 1
ATOM 693 C CA . ALA A 1 92 ? -37.534 -4.510 49.889 1.00 58.09 92 ALA A CA 1
ATOM 694 C C . ALA A 1 92 ? -38.744 -4.171 50.786 1.00 58.09 92 ALA A C 1
ATOM 696 O O . ALA A 1 92 ? -38.845 -4.683 51.903 1.00 58.09 92 ALA A O 1
ATOM 697 N N . ALA A 1 93 ? -39.699 -3.372 50.296 1.00 56.91 93 ALA A N 1
ATOM 698 C CA . ALA A 1 93 ? -40.916 -3.033 51.040 1.00 56.91 93 ALA A CA 1
ATOM 699 C C . ALA A 1 93 ? -41.865 -4.238 51.222 1.00 56.91 93 ALA A C 1
ATOM 701 O O . ALA A 1 93 ? -42.475 -4.391 52.286 1.00 56.91 93 ALA A O 1
ATOM 702 N N . LEU A 1 94 ? -41.950 -5.134 50.230 1.00 54.88 94 LEU A N 1
ATOM 703 C CA . LEU A 1 94 ? -42.714 -6.387 50.324 1.00 54.88 94 LEU A CA 1
ATOM 704 C C . LEU A 1 94 ? -42.070 -7.396 51.290 1.00 54.88 94 LEU A C 1
ATOM 706 O O . LEU A 1 94 ? -42.769 -8.019 52.088 1.00 54.88 94 LEU A O 1
ATOM 710 N N . LEU A 1 95 ? -40.740 -7.512 51.300 1.00 56.97 95 LEU A N 1
ATOM 711 C CA . LEU A 1 95 ? -40.036 -8.384 52.250 1.00 56.97 95 LEU A CA 1
ATOM 712 C C . LEU A 1 95 ? -40.102 -7.851 53.692 1.00 56.97 95 LEU A C 1
ATOM 714 O O . LEU A 1 95 ? -40.289 -8.630 54.629 1.00 56.97 95 LEU A O 1
ATOM 718 N N . ALA A 1 96 ? -40.039 -6.529 53.884 1.00 57.41 96 ALA A N 1
ATOM 719 C CA . ALA A 1 96 ? -40.163 -5.909 55.205 1.00 57.41 96 ALA A CA 1
ATOM 720 C C . ALA A 1 96 ? -41.586 -6.001 55.794 1.00 57.41 96 ALA A C 1
ATOM 722 O O . ALA A 1 96 ? -41.747 -6.057 57.015 1.00 57.41 96 ALA A O 1
ATOM 723 N N . THR A 1 97 ? -42.625 -6.048 54.953 1.00 54.09 97 THR A N 1
ATOM 724 C CA . THR A 1 97 ? -44.020 -6.200 55.408 1.00 54.09 97 THR A CA 1
ATOM 725 C C . THR A 1 97 ? -44.396 -7.653 55.706 1.00 54.09 97 THR A C 1
ATOM 727 O O . THR A 1 97 ? -45.134 -7.898 56.662 1.00 54.09 97 THR A O 1
ATOM 730 N N . VAL A 1 98 ? -43.844 -8.628 54.975 1.00 56.88 98 VAL A N 1
ATOM 731 C CA . VAL A 1 98 ? -44.066 -10.064 55.239 1.00 56.88 98 VAL A CA 1
ATOM 732 C C . VAL A 1 98 ? -43.242 -10.564 56.437 1.00 56.88 98 VAL A C 1
ATOM 734 O O . VAL A 1 98 ? -43.731 -11.379 57.217 1.00 56.88 98 VAL A O 1
ATOM 737 N N . GLY A 1 99 ? -42.036 -10.027 56.660 1.00 55.34 99 GLY A N 1
ATOM 738 C CA . GLY A 1 99 ? -41.156 -10.430 57.767 1.00 55.34 99 GLY A CA 1
ATOM 739 C C . GLY A 1 99 ? -41.586 -9.982 59.172 1.00 55.34 99 GLY A C 1
ATOM 740 O O . GLY A 1 99 ? -41.016 -10.451 60.152 1.00 55.34 99 GLY A O 1
ATOM 741 N N . ARG A 1 100 ? -42.588 -9.099 59.306 1.00 55.09 100 ARG A N 1
ATOM 742 C CA . ARG A 1 100 ? -43.052 -8.573 60.610 1.00 55.09 100 ARG A CA 1
ATOM 743 C C . ARG A 1 100 ? -44.291 -9.285 61.173 1.00 55.09 100 ARG A C 1
ATOM 745 O O . ARG A 1 100 ? -44.785 -8.903 62.229 1.00 55.09 100 ARG A O 1
ATOM 752 N N . ARG A 1 101 ? -44.803 -10.313 60.487 1.00 53.22 101 ARG A N 1
ATOM 753 C CA . ARG A 1 101 ? -45.865 -11.199 60.996 1.00 53.22 101 ARG A CA 1
ATOM 754 C C . ARG A 1 101 ? -45.351 -12.631 61.156 1.00 53.22 101 ARG A C 1
ATOM 756 O O . ARG A 1 101 ? -45.772 -13.521 60.422 1.00 53.22 101 ARG A O 1
ATOM 763 N N . ARG A 1 102 ? -44.465 -12.854 62.121 1.00 46.50 102 ARG A N 1
ATOM 764 C CA . ARG A 1 102 ? -44.361 -14.119 62.859 1.00 46.50 102 ARG A CA 1
ATOM 765 C C . ARG A 1 102 ? -44.017 -13.819 64.304 1.00 46.50 102 ARG A C 1
ATOM 767 O O . ARG A 1 102 ? -43.209 -12.890 64.512 1.00 46.50 102 ARG A O 1
#

pLDDT: mean 82.24, std 19.54, range [46.5, 98.38]

Sequence (102 aa):
MDTASVEAALVVEDATVASKTWRLDDTVLALAIDMTDGQRITVTVGTEATDKAGNHLPEEFSFYFVTKEFEEQTDETPGMAASLLLVALFVAALLATVGRRR